Protein AF-A0A2A4NEU0-F1 (afdb_monomer)

Radius of gyration: 22.56 Å; Cα contacts (8 Å, |Δi|>4): 35; chains: 1; bounding box: 48×50×59 Å

pLDDT: mean 70.7, std 11.76, range [43.28, 89.81]

Structure (mmCIF, N/CA/C/O backbone):
data_AF-A0A2A4NEU0-F1
#
_entry.id   AF-A0A2A4NEU0-F1
#
loop_
_atom_site.group_PDB
_atom_site.id
_atom_site.type_symbol
_atom_site.label_atom_id
_atom_site.label_alt_id
_atom_site.label_comp_id
_atom_site.label_asym_id
_atom_site.label_entity_id
_atom_site.label_seq_id
_atom_site.pdbx_PDB_ins_code
_atom_site.Cartn_x
_atom_site.Cartn_y
_atom_site.Cartn_z
_atom_site.occupancy
_atom_site.B_iso_or_equiv
_atom_site.auth_seq_id
_atom_site.auth_comp_id
_atom_site.auth_asym_id
_atom_site.auth_atom_id
_atom_site.pdbx_PDB_model_num
ATOM 1 N N . MET A 1 1 ? -28.297 -19.594 -20.721 1.00 51.22 1 MET A N 1
ATOM 2 C CA . MET A 1 1 ? -27.472 -20.432 -19.816 1.00 51.22 1 MET A CA 1
ATOM 3 C C . MET A 1 1 ? -26.204 -19.688 -19.333 1.00 51.22 1 MET A C 1
ATOM 5 O O . MET A 1 1 ? -25.102 -20.169 -19.533 1.00 51.22 1 MET A O 1
ATOM 9 N N . LYS A 1 2 ? -26.324 -18.489 -18.723 1.00 56.53 2 LYS A N 1
ATOM 10 C CA . LYS A 1 2 ? -25.171 -17.665 -18.252 1.00 56.53 2 LYS A CA 1
ATOM 11 C C . LYS A 1 2 ? -25.330 -17.065 -16.837 1.00 56.53 2 LYS A C 1
ATOM 13 O O . LYS A 1 2 ? -24.403 -16.446 -16.332 1.00 56.53 2 LYS A O 1
ATOM 18 N N . LEU A 1 3 ? -26.474 -17.260 -16.172 1.00 51.84 3 LEU A N 1
ATOM 19 C CA . LEU A 1 3 ? -26.805 -16.558 -14.917 1.00 51.84 3 LEU A CA 1
ATOM 20 C C . LEU A 1 3 ? -26.443 -17.326 -13.632 1.00 51.84 3 LEU A C 1
ATOM 22 O O . LEU A 1 3 ? -26.306 -16.716 -12.574 1.00 51.84 3 LEU A O 1
ATOM 26 N N . ILE A 1 4 ? -26.231 -18.643 -13.713 1.00 58.84 4 ILE A N 1
ATOM 27 C CA . ILE A 1 4 ? -25.961 -19.496 -12.539 1.00 58.84 4 ILE A CA 1
ATOM 28 C C . ILE A 1 4 ? -24.535 -19.269 -11.994 1.00 58.84 4 ILE A C 1
ATOM 30 O O . ILE A 1 4 ? -24.311 -19.318 -10.786 1.00 58.84 4 ILE A O 1
ATOM 34 N N . ASN A 1 5 ? -23.578 -18.928 -12.862 1.00 61.62 5 ASN A N 1
ATOM 35 C CA . ASN A 1 5 ? -22.162 -18.808 -12.496 1.00 61.62 5 ASN A CA 1
ATOM 36 C C . ASN A 1 5 ? -21.874 -17.570 -11.607 1.00 61.62 5 ASN A C 1
ATOM 38 O O . ASN A 1 5 ? -21.147 -17.642 -10.616 1.00 61.62 5 ASN A O 1
ATOM 42 N N . TYR A 1 6 ? -22.543 -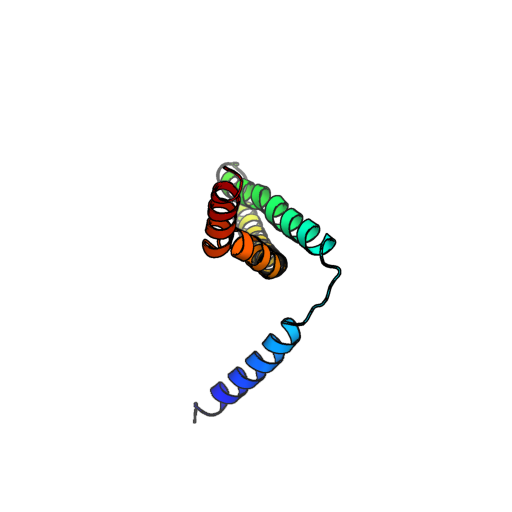16.440 -11.868 1.00 62.12 6 TYR A N 1
ATOM 43 C CA . TYR A 1 6 ? -22.294 -15.184 -11.142 1.00 62.12 6 TYR A CA 1
ATOM 44 C C . TYR A 1 6 ? -22.721 -15.212 -9.669 1.00 62.12 6 TYR A C 1
ATOM 46 O O . TYR A 1 6 ? -22.074 -14.600 -8.815 1.00 62.12 6 TYR A O 1
ATOM 54 N N . GLN A 1 7 ? -23.817 -15.905 -9.351 1.00 65.12 7 GLN A N 1
ATOM 55 C CA . GLN A 1 7 ? -24.332 -15.979 -7.979 1.00 65.12 7 GLN A CA 1
ATOM 56 C C . GLN A 1 7 ? -23.402 -16.796 -7.075 1.00 65.12 7 GLN A C 1
ATOM 58 O O . GLN A 1 7 ? -23.162 -16.425 -5.924 1.00 65.12 7 GLN A O 1
ATOM 63 N N . HIS A 1 8 ? -22.815 -17.866 -7.614 1.00 64.81 8 HIS A N 1
ATOM 64 C CA . HIS A 1 8 ? -21.887 -18.723 -6.883 1.00 64.81 8 HIS A CA 1
ATOM 65 C C . HIS A 1 8 ? -20.554 -18.008 -6.612 1.00 64.81 8 HIS A C 1
ATOM 67 O O . HIS A 1 8 ? -20.066 -18.006 -5.479 1.00 64.81 8 HIS A O 1
ATOM 73 N N . PHE A 1 9 ? -20.031 -17.289 -7.611 1.00 67.12 9 PHE A N 1
ATOM 74 C CA . PHE A 1 9 ? -18.808 -16.497 -7.473 1.00 67.12 9 PHE A CA 1
ATOM 75 C C . PHE A 1 9 ? -18.953 -15.371 -6.438 1.00 67.12 9 PHE A C 1
ATOM 77 O O . PHE A 1 9 ? -18.076 -15.181 -5.595 1.00 67.12 9 PHE A O 1
ATOM 84 N N . ARG A 1 10 ? -20.102 -14.675 -6.405 1.00 68.44 10 ARG A N 1
ATOM 85 C CA . ARG A 1 10 ? -20.373 -13.643 -5.384 1.00 68.44 10 ARG A CA 1
ATOM 86 C C . ARG A 1 10 ? -20.435 -14.213 -3.964 1.00 68.44 10 ARG A C 1
ATOM 88 O O . ARG A 1 10 ? -20.039 -13.535 -3.013 1.00 68.44 10 ARG A O 1
ATOM 95 N N . LYS A 1 11 ? -20.934 -15.442 -3.807 1.00 69.00 11 LYS A N 1
ATOM 96 C CA . LYS A 1 11 ? -21.038 -16.130 -2.512 1.00 69.00 11 LYS A CA 1
ATOM 97 C C . LYS A 1 11 ? -19.661 -16.580 -2.013 1.00 69.00 11 LYS A C 1
ATOM 99 O O . LYS A 1 11 ? -19.326 -16.310 -0.861 1.00 69.00 11 LYS A O 1
ATOM 104 N N . LEU A 1 12 ? -18.839 -17.144 -2.899 1.00 66.69 12 LEU A N 1
ATOM 105 C CA . LEU A 1 12 ? -17.436 -17.480 -2.624 1.00 66.69 12 LEU A CA 1
ATOM 106 C C . LEU A 1 12 ? -16.614 -16.235 -2.275 1.00 66.69 12 LEU A C 1
ATOM 108 O O . LEU A 1 12 ? -15.924 -16.218 -1.260 1.00 66.69 12 LEU A O 1
ATOM 112 N N . MET A 1 13 ? -16.772 -15.150 -3.037 1.00 64.12 13 MET A N 1
ATOM 113 C CA . MET A 1 13 ? -16.072 -13.892 -2.778 1.00 64.12 13 MET A CA 1
ATOM 114 C C . MET A 1 13 ? -16.439 -13.301 -1.409 1.00 64.12 13 MET A C 1
ATOM 116 O O . MET A 1 13 ? -15.551 -12.875 -0.675 1.00 64.12 13 MET A O 1
ATOM 120 N N . LYS A 1 14 ? -17.719 -13.338 -1.005 1.00 59.88 14 LYS A N 1
ATOM 121 C CA . LYS A 1 14 ? -18.148 -12.890 0.335 1.00 59.88 14 LYS A CA 1
ATOM 122 C C . LYS A 1 14 ? -17.537 -13.723 1.465 1.00 59.88 14 LYS A C 1
ATOM 124 O O . LYS A 1 14 ? -17.153 -13.153 2.486 1.00 59.88 14 LYS A O 1
ATOM 129 N N . ILE A 1 15 ? -17.434 -15.041 1.296 1.00 61.84 15 ILE A N 1
ATOM 130 C CA . ILE A 1 15 ? -16.869 -15.948 2.309 1.00 61.84 15 ILE A CA 1
ATOM 131 C C . ILE A 1 15 ? -15.364 -15.699 2.470 1.00 61.84 15 ILE A C 1
ATOM 133 O O . ILE A 1 15 ? -14.885 -15.504 3.592 1.00 61.84 15 ILE A O 1
ATOM 137 N N . THR A 1 16 ? -14.632 -15.605 1.359 1.00 56.50 16 THR A N 1
ATOM 138 C CA . THR A 1 16 ? -13.194 -15.301 1.369 1.00 56.50 16 THR A CA 1
ATOM 139 C C . THR A 1 16 ? -12.923 -13.914 1.961 1.00 56.50 16 THR A C 1
ATOM 141 O O . THR A 1 16 ? -12.056 -13.757 2.824 1.00 56.50 16 THR A O 1
ATOM 144 N N . PHE A 1 17 ? -13.731 -12.915 1.596 1.00 53.00 17 PHE A N 1
ATOM 145 C CA . PHE A 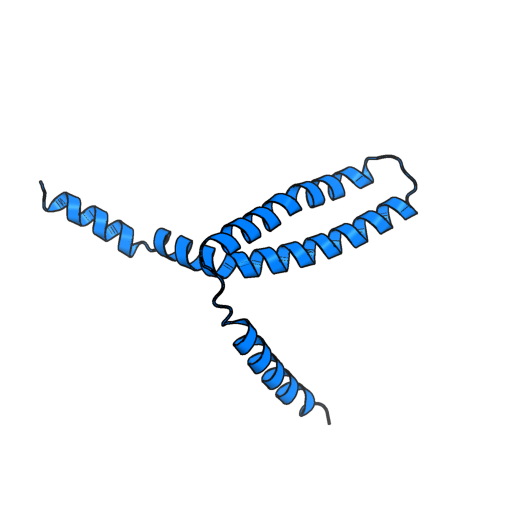1 17 ? -13.606 -11.544 2.097 1.00 53.00 17 PHE A CA 1
ATOM 146 C C . PHE A 1 17 ? -13.905 -11.430 3.600 1.00 53.00 17 PHE A C 1
ATOM 148 O O . PHE A 1 17 ? -13.254 -10.668 4.321 1.00 53.00 17 PHE A O 1
ATOM 155 N N . HIS A 1 18 ? -14.851 -12.221 4.114 1.00 56.44 18 HIS A N 1
ATOM 156 C CA . HIS A 1 18 ? -15.167 -12.229 5.540 1.00 56.44 18 HIS A CA 1
ATOM 157 C C . HIS A 1 18 ? -14.055 -12.876 6.376 1.00 56.44 18 HIS A C 1
ATOM 159 O O . HIS A 1 18 ? -13.751 -12.386 7.466 1.00 56.44 18 HIS A O 1
ATOM 165 N N . LYS A 1 19 ? -13.410 -13.933 5.866 1.00 50.97 19 LYS A N 1
ATOM 166 C CA . LYS A 1 19 ? -12.279 -14.584 6.547 1.00 50.97 19 LYS A CA 1
ATOM 167 C C . LYS A 1 19 ? -11.030 -13.698 6.557 1.00 50.97 19 LYS A C 1
ATOM 169 O O . LYS A 1 19 ? -10.356 -13.613 7.580 1.00 50.97 19 LYS A O 1
ATOM 174 N N . PHE A 1 20 ? -10.806 -12.924 5.494 1.00 52.19 20 PHE A N 1
ATOM 175 C CA . PHE A 1 20 ? -9.751 -11.904 5.437 1.00 52.19 20 PHE A CA 1
ATOM 176 C C . PHE A 1 20 ? -9.950 -10.767 6.462 1.00 52.19 20 PHE A C 1
ATOM 178 O O . PHE A 1 20 ? -9.015 -10.064 6.852 1.00 52.19 20 PHE A O 1
ATOM 185 N N . ARG A 1 21 ? -11.185 -10.564 6.942 1.00 54.28 21 ARG A N 1
ATOM 186 C CA . ARG A 1 21 ? -11.530 -9.439 7.816 1.00 54.28 21 ARG A CA 1
ATOM 187 C C . ARG A 1 21 ? -11.012 -9.589 9.250 1.00 54.28 21 ARG A C 1
ATOM 189 O O . ARG A 1 21 ? -10.829 -8.552 9.894 1.00 54.28 21 ARG A O 1
ATOM 196 N N . ASN A 1 22 ? -10.773 -10.814 9.723 1.00 43.28 22 ASN A N 1
ATOM 197 C CA . ASN A 1 22 ? -10.533 -11.122 11.137 1.00 43.28 22 ASN A CA 1
ATOM 198 C C . ASN A 1 22 ? -9.074 -11.505 11.452 1.00 43.28 22 ASN A C 1
ATOM 200 O O . ASN A 1 22 ? -8.809 -12.470 12.163 1.00 43.28 22 ASN A O 1
ATOM 204 N N . LEU A 1 23 ? -8.117 -10.751 10.912 1.00 51.62 23 LEU A N 1
ATOM 205 C CA . LEU A 1 23 ? -6.706 -10.868 11.278 1.00 51.62 23 LEU A CA 1
ATOM 206 C C . LEU A 1 23 ? -6.435 -10.009 12.521 1.00 51.62 23 LEU A C 1
ATOM 208 O O . LEU A 1 23 ? -6.260 -8.793 12.443 1.00 51.62 23 LEU A O 1
ATOM 212 N N . ASN A 1 24 ? -6.446 -10.655 13.685 1.00 48.78 24 ASN A N 1
ATOM 213 C CA . ASN A 1 24 ? -6.152 -10.057 14.985 1.00 48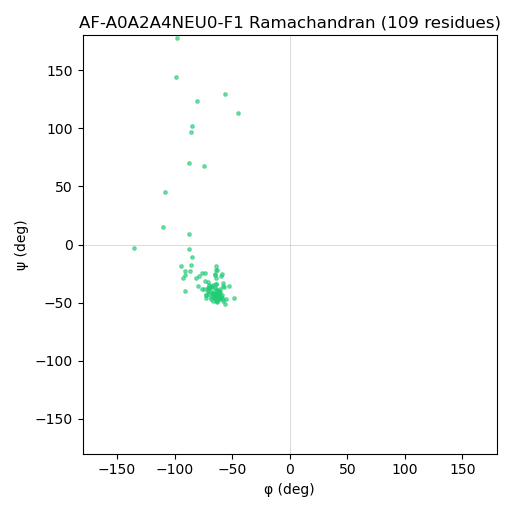.78 24 ASN A CA 1
ATOM 214 C C . ASN A 1 24 ? -4.640 -10.124 15.252 1.00 48.78 24 ASN A C 1
ATOM 216 O O . ASN A 1 24 ? -4.164 -10.921 16.054 1.00 48.78 24 ASN A O 1
ATOM 220 N N . ILE A 1 25 ? -3.861 -9.343 14.510 1.00 54.38 25 ILE A N 1
ATOM 221 C CA . ILE A 1 25 ? -2.401 -9.332 14.629 1.00 54.38 25 ILE A CA 1
ATOM 222 C C . ILE A 1 25 ? -1.979 -8.131 15.505 1.00 54.38 25 ILE A C 1
ATOM 224 O O . ILE A 1 25 ? -2.619 -7.076 15.497 1.00 54.38 25 ILE A O 1
ATOM 228 N N . ARG A 1 26 ? -0.932 -8.312 16.323 1.00 54.66 26 ARG A N 1
ATOM 229 C CA . ARG A 1 26 ? -0.498 -7.405 17.406 1.00 54.66 26 ARG A CA 1
ATOM 230 C C . ARG A 1 26 ? -0.496 -5.921 16.991 1.00 54.66 26 ARG A C 1
ATOM 232 O O . ARG A 1 26 ? 0.288 -5.478 16.152 1.00 54.66 26 ARG A O 1
ATOM 239 N N . LYS A 1 27 ? -1.399 -5.160 17.621 1.00 66.38 27 LYS A N 1
ATOM 240 C CA . LYS A 1 27 ? -2.010 -3.927 17.093 1.00 66.38 27 LYS A CA 1
ATOM 241 C C . LYS A 1 27 ? -1.054 -2.791 16.711 1.00 66.38 27 LYS A C 1
ATOM 243 O O . LYS A 1 27 ? -1.355 -2.108 15.743 1.00 66.38 27 LYS A O 1
ATOM 248 N N . ASN A 1 28 ? 0.078 -2.586 17.388 1.00 67.75 28 ASN A N 1
ATOM 249 C CA . ASN A 1 28 ? 0.949 -1.426 17.115 1.00 67.75 28 ASN A CA 1
ATOM 250 C C . ASN A 1 28 ? 2.071 -1.703 16.100 1.00 67.75 28 ASN A C 1
ATOM 252 O O . ASN A 1 28 ? 2.490 -0.792 15.388 1.00 67.75 28 ASN A O 1
ATOM 256 N N . TRP A 1 29 ? 2.551 -2.945 16.012 1.00 69.81 29 TRP A N 1
ATOM 257 C CA . TRP A 1 29 ? 3.697 -3.294 15.165 1.00 69.81 29 TRP A CA 1
ATOM 258 C C . TRP A 1 29 ? 3.331 -3.362 13.688 1.00 69.81 29 TRP A C 1
ATOM 260 O O . TRP A 1 29 ? 4.071 -2.863 12.853 1.00 69.81 29 TRP A O 1
ATOM 270 N N . ILE A 1 30 ? 2.144 -3.871 13.365 1.00 73.62 30 ILE A N 1
ATOM 271 C CA . ILE A 1 30 ? 1.652 -3.873 11.984 1.00 73.62 30 ILE A CA 1
ATOM 272 C C . ILE A 1 30 ? 1.487 -2.481 11.419 1.00 73.62 30 ILE A C 1
ATOM 274 O O . ILE A 1 30 ? 1.765 -2.275 10.248 1.00 73.62 30 ILE A O 1
ATOM 278 N N . ILE A 1 31 ? 1.001 -1.533 12.221 1.00 73.62 31 ILE A N 1
ATOM 279 C CA . ILE A 1 31 ? 0.811 -0.170 11.725 1.00 73.62 31 ILE A CA 1
ATOM 280 C C . ILE A 1 31 ? 2.173 0.425 11.391 1.00 73.62 31 ILE A C 1
ATOM 282 O O . ILE A 1 31 ? 2.321 1.029 10.337 1.00 73.62 31 ILE A O 1
ATOM 286 N N . ARG A 1 32 ? 3.175 0.212 12.257 1.00 78.94 32 ARG A N 1
ATOM 287 C CA . ARG A 1 32 ? 4.555 0.618 11.977 1.00 78.94 32 ARG A CA 1
ATOM 288 C C . ARG A 1 32 ? 5.078 -0.032 10.701 1.00 78.94 32 ARG A C 1
ATOM 290 O O . ARG A 1 32 ? 5.572 0.687 9.847 1.00 78.94 32 ARG A O 1
ATOM 297 N N . VAL A 1 33 ? 4.910 -1.346 10.549 1.00 82.25 33 VAL A N 1
ATOM 298 C CA . VAL A 1 33 ? 5.351 -2.086 9.356 1.00 82.25 33 VAL A CA 1
ATOM 299 C C . VAL A 1 33 ? 4.628 -1.602 8.103 1.00 82.25 33 VAL A C 1
ATOM 301 O O . VAL A 1 33 ? 5.271 -1.381 7.092 1.00 82.25 33 VAL A O 1
ATOM 304 N N . GLY A 1 34 ? 3.318 -1.386 8.158 1.00 82.62 34 GLY A N 1
ATOM 305 C CA . GLY A 1 34 ? 2.538 -0.943 7.011 1.00 82.62 34 GLY A CA 1
ATOM 306 C C . GLY A 1 34 ? 2.819 0.508 6.614 1.00 82.62 34 GLY A C 1
ATOM 307 O O . GLY A 1 34 ? 2.934 0.793 5.429 1.00 82.62 34 GLY A O 1
ATOM 308 N N . ILE A 1 35 ? 2.981 1.420 7.582 1.00 81.69 35 ILE A N 1
ATOM 309 C CA . ILE A 1 35 ? 3.408 2.805 7.314 1.00 81.69 35 ILE A CA 1
ATOM 310 C C . ILE A 1 35 ? 4.813 2.805 6.718 1.00 81.69 35 ILE A C 1
ATOM 312 O O . ILE A 1 35 ? 5.054 3.494 5.732 1.00 81.69 35 ILE A O 1
ATOM 316 N N . PHE A 1 36 ? 5.717 2.006 7.286 1.00 86.00 36 PHE A N 1
ATOM 317 C CA . PHE A 1 36 ? 7.059 1.827 6.750 1.00 86.00 36 PHE A CA 1
ATOM 318 C C . PHE A 1 36 ? 7.008 1.298 5.312 1.00 86.00 36 PHE A C 1
ATOM 320 O O . PHE A 1 36 ? 7.676 1.854 4.454 1.00 86.00 36 PHE A O 1
ATOM 327 N N . LEU A 1 37 ? 6.147 0.315 5.023 1.00 83.81 37 LEU A N 1
ATOM 328 C CA . LEU A 1 37 ? 5.954 -0.243 3.682 1.00 83.81 37 LEU A CA 1
ATOM 329 C C . LEU A 1 37 ? 5.489 0.812 2.671 1.00 83.81 37 LEU A C 1
ATOM 331 O O . LEU A 1 37 ? 6.025 0.877 1.569 1.00 83.81 37 LEU A O 1
ATOM 335 N N . ILE A 1 38 ? 4.514 1.648 3.047 1.00 83.00 38 ILE A N 1
ATOM 336 C CA . ILE A 1 38 ? 3.998 2.711 2.174 1.00 83.00 38 ILE A CA 1
ATOM 337 C C . ILE A 1 38 ? 5.077 3.769 1.929 1.00 83.00 38 ILE A C 1
ATOM 339 O O . ILE A 1 38 ? 5.332 4.109 0.778 1.00 83.00 38 ILE A O 1
ATOM 343 N N . ILE A 1 39 ? 5.738 4.258 2.985 1.00 84.81 39 ILE A N 1
ATOM 344 C CA . ILE A 1 39 ? 6.792 5.280 2.872 1.00 84.81 39 ILE A CA 1
ATOM 345 C C . ILE A 1 39 ? 7.971 4.761 2.043 1.00 84.81 39 ILE A C 1
ATOM 347 O O . ILE A 1 39 ? 8.499 5.492 1.212 1.00 84.81 39 ILE A O 1
ATOM 351 N N . PHE A 1 40 ? 8.348 3.496 2.223 1.00 85.25 40 PHE A N 1
ATOM 352 C CA . PHE A 1 40 ? 9.424 2.852 1.472 1.00 85.25 40 PHE A CA 1
ATOM 353 C C . PHE A 1 40 ? 9.108 2.713 -0.026 1.00 85.25 40 PHE A C 1
ATOM 355 O O . PHE A 1 40 ? 10.015 2.699 -0.853 1.00 85.25 40 PHE A O 1
ATOM 362 N N . CYS A 1 41 ? 7.827 2.663 -0.399 1.00 82.06 41 CYS A N 1
ATOM 363 C CA . CYS A 1 41 ? 7.393 2.546 -1.792 1.00 82.06 41 CYS A CA 1
ATOM 364 C C . CYS A 1 41 ? 7.453 3.885 -2.558 1.00 82.06 41 CYS A C 1
ATOM 366 O O . CYS A 1 41 ? 7.655 3.901 -3.771 1.00 82.06 41 CYS A O 1
ATOM 368 N N . ILE A 1 42 ? 7.334 5.019 -1.856 1.00 81.94 42 ILE A N 1
ATOM 369 C CA . ILE A 1 42 ? 7.369 6.371 -2.446 1.00 81.94 42 ILE A CA 1
ATOM 370 C C . ILE A 1 42 ? 8.646 6.637 -3.266 1.00 81.94 42 ILE A C 1
ATOM 372 O O . ILE A 1 42 ? 8.516 7.045 -4.422 1.00 81.94 42 ILE A O 1
ATOM 376 N N . PRO A 1 43 ? 9.872 6.405 -2.753 1.00 83.25 43 PRO A N 1
ATOM 377 C CA . PRO A 1 43 ? 11.084 6.634 -3.537 1.00 83.25 43 PRO A CA 1
ATOM 378 C C . PRO A 1 43 ? 11.181 5.714 -4.759 1.00 83.25 43 PRO A C 1
ATOM 380 O O . PRO A 1 43 ? 11.728 6.132 -5.771 1.00 83.25 43 PRO A O 1
ATOM 383 N N . PHE A 1 44 ? 10.601 4.510 -4.716 1.00 79.06 44 PHE A N 1
ATOM 384 C CA . PHE A 1 44 ? 10.538 3.602 -5.869 1.00 79.06 44 PHE A CA 1
ATOM 385 C C . PHE A 1 44 ? 9.683 4.176 -7.011 1.00 79.06 44 PHE A C 1
ATOM 387 O O . PHE A 1 44 ? 10.095 4.147 -8.171 1.00 79.06 44 PHE A O 1
ATOM 394 N N . PHE A 1 45 ? 8.533 4.771 -6.684 1.00 77.88 45 PHE A N 1
ATOM 395 C CA . PHE A 1 45 ? 7.687 5.487 -7.648 1.00 77.88 45 PHE A CA 1
ATOM 396 C C . PHE A 1 45 ? 8.339 6.772 -8.172 1.00 77.88 45 PHE A C 1
ATOM 398 O O . PHE A 1 45 ? 8.224 7.104 -9.355 1.00 77.88 45 PHE A O 1
ATOM 405 N N . LEU A 1 46 ? 9.065 7.487 -7.313 1.00 81.50 46 LEU A N 1
ATOM 406 C CA . LEU A 1 46 ? 9.799 8.679 -7.725 1.00 81.50 46 LEU A CA 1
ATOM 407 C C . LEU A 1 46 ? 10.933 8.311 -8.694 1.00 81.50 46 LEU A C 1
ATOM 409 O O . LEU A 1 46 ? 11.087 8.938 -9.738 1.00 81.50 46 LEU A O 1
ATOM 413 N N . PHE A 1 47 ? 11.659 7.231 -8.398 1.00 77.81 47 PHE A N 1
ATOM 414 C CA . PHE A 1 47 ? 12.731 6.709 -9.241 1.00 77.81 47 PHE A CA 1
ATOM 415 C C . PHE A 1 47 ? 12.212 6.246 -10.608 1.00 77.81 47 PHE A C 1
ATOM 417 O O . PHE A 1 47 ? 12.804 6.581 -11.629 1.00 77.81 47 PHE A O 1
ATOM 424 N 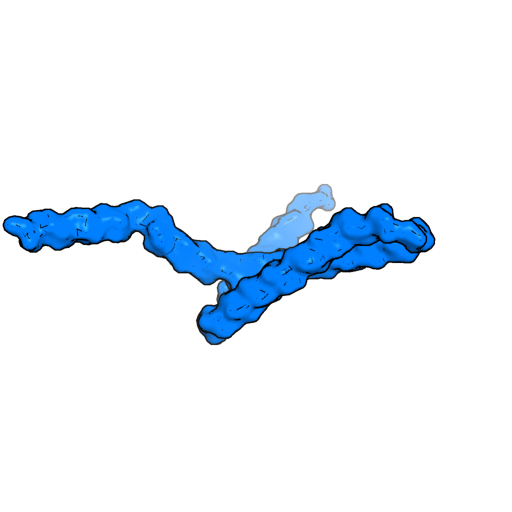N . LEU A 1 48 ? 11.056 5.573 -10.649 1.00 75.94 48 LEU A N 1
ATOM 425 C CA . LEU A 1 48 ? 10.345 5.202 -11.882 1.00 75.94 48 LEU A CA 1
ATOM 426 C C . LEU A 1 48 ? 10.101 6.386 -12.828 1.00 75.94 48 LEU A C 1
ATOM 428 O O . LEU A 1 48 ? 10.190 6.232 -14.044 1.00 75.94 48 LEU A O 1
ATOM 432 N N . THR A 1 49 ? 9.835 7.567 -12.270 1.00 77.25 49 THR A N 1
ATOM 433 C CA . THR A 1 49 ? 9.581 8.795 -13.039 1.00 77.25 49 THR A CA 1
ATOM 434 C C . THR A 1 49 ? 10.878 9.399 -13.596 1.00 77.25 49 THR A C 1
ATOM 436 O O . THR A 1 49 ? 10.860 10.074 -14.622 1.00 77.25 49 THR A O 1
ATOM 439 N N . ILE A 1 50 ? 12.018 9.111 -12.957 1.00 79.12 50 ILE A N 1
ATOM 440 C CA . ILE A 1 50 ? 13.354 9.589 -13.347 1.00 79.12 50 ILE A CA 1
ATOM 441 C C . ILE A 1 50 ? 14.049 8.608 -14.315 1.00 79.12 50 ILE A C 1
ATOM 443 O O . ILE A 1 50 ? 14.840 9.034 -15.152 1.00 79.12 50 ILE A O 1
ATOM 447 N N . ILE A 1 51 ? 13.718 7.309 -14.287 1.00 74.31 51 ILE A N 1
ATOM 448 C CA . ILE A 1 51 ? 14.227 6.292 -15.234 1.00 74.31 51 ILE A CA 1
ATOM 449 C C . ILE A 1 51 ? 14.136 6.703 -16.718 1.00 74.31 51 ILE A C 1
ATOM 451 O O . ILE A 1 51 ? 15.130 6.507 -17.421 1.00 74.31 51 ILE A O 1
ATOM 455 N N .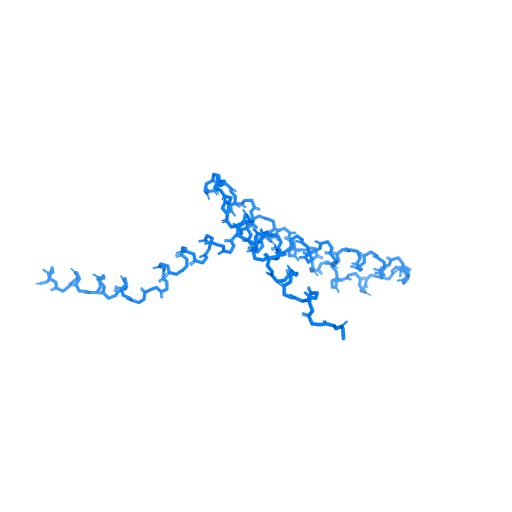 PRO A 1 52 ? 13.018 7.249 -17.244 1.00 72.38 52 PRO A N 1
ATOM 456 C CA . PRO A 1 52 ? 12.951 7.643 -18.653 1.00 72.38 52 PRO A CA 1
ATOM 457 C C . PRO A 1 52 ? 13.929 8.770 -19.026 1.00 72.38 52 PRO A C 1
ATOM 459 O O . PRO A 1 52 ? 14.247 8.896 -20.205 1.00 72.38 52 PRO A O 1
ATOM 462 N N . PHE A 1 53 ? 14.441 9.531 -18.051 1.00 72.75 53 PHE A N 1
ATOM 463 C CA . PHE A 1 53 ? 15.443 10.585 -18.253 1.00 72.75 53 PHE A CA 1
ATOM 464 C C . PHE A 1 53 ? 16.897 10.081 -18.256 1.00 72.75 53 PHE A C 1
ATOM 466 O O . PHE A 1 53 ? 17.770 10.788 -18.748 1.00 72.75 53 PHE A O 1
ATOM 473 N N . LEU A 1 54 ? 17.194 8.878 -17.745 1.00 75.00 54 LEU A N 1
ATOM 474 C CA . LEU A 1 54 ? 18.539 8.291 -17.861 1.00 75.00 54 LEU A CA 1
ATOM 475 C C . LEU A 1 54 ? 18.690 7.671 -19.249 1.00 75.00 54 LEU A C 1
ATOM 477 O O . LEU A 1 54 ? 17.918 6.781 -19.564 1.00 75.00 54 LEU A O 1
ATOM 481 N N . GLU A 1 55 ? 19.671 8.045 -20.069 1.00 66.81 55 GLU A N 1
ATOM 482 C CA . GLU A 1 55 ? 19.901 7.499 -21.425 1.00 66.81 55 GLU A CA 1
ATOM 483 C C . GLU A 1 55 ? 20.498 6.069 -21.435 1.00 66.81 55 GLU A C 1
ATOM 485 O O . GLU A 1 55 ? 21.631 5.834 -21.825 1.00 66.81 55 GLU A O 1
ATOM 490 N N . MET A 1 56 ? 19.735 5.070 -20.990 1.00 66.19 56 MET A N 1
ATOM 491 C CA . MET A 1 56 ? 20.020 3.640 -21.229 1.00 66.19 56 MET A CA 1
ATOM 492 C C . MET A 1 56 ? 19.219 3.062 -22.415 1.00 66.19 56 MET A C 1
ATOM 494 O O . MET A 1 56 ? 18.344 3.721 -22.984 1.00 66.19 56 MET A O 1
ATOM 498 N N . GLU A 1 57 ? 19.450 1.791 -22.737 1.00 77.06 57 GLU A N 1
ATOM 499 C CA . GLU A 1 57 ? 18.694 1.031 -23.737 1.00 77.06 57 GLU A CA 1
ATOM 500 C C . GLU A 1 57 ? 17.176 1.011 -23.443 1.00 77.06 57 GLU A C 1
ATOM 502 O O . GLU A 1 57 ? 16.735 0.697 -22.331 1.00 77.06 57 GLU A O 1
ATOM 507 N N . ALA A 1 58 ? 16.355 1.348 -2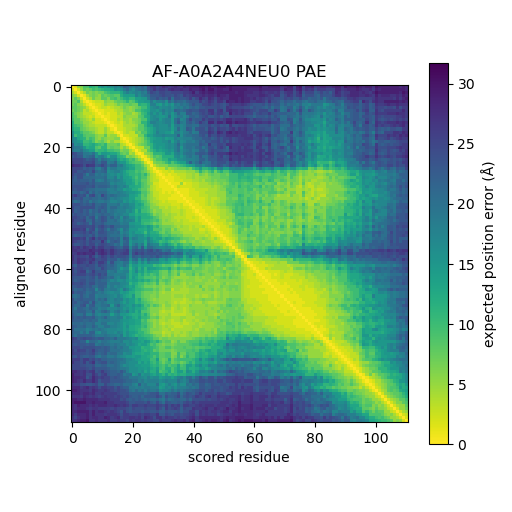4.448 1.00 74.88 58 ALA A N 1
ATOM 508 C CA . ALA A 1 58 ? 14.907 1.537 -24.293 1.00 74.88 58 ALA A CA 1
ATOM 509 C C . ALA A 1 58 ? 14.178 0.274 -23.798 1.00 74.88 58 ALA A C 1
ATOM 511 O O . ALA A 1 58 ? 13.282 0.362 -22.957 1.00 74.88 58 ALA A O 1
ATOM 512 N N . LYS A 1 59 ? 14.590 -0.910 -24.268 1.00 79.50 59 LYS A N 1
ATOM 513 C CA . LYS A 1 59 ? 13.959 -2.193 -23.908 1.00 79.50 59 LYS A CA 1
ATOM 514 C C . LYS A 1 59 ? 14.116 -2.515 -22.422 1.00 79.50 59 LYS A C 1
ATOM 516 O O . LYS A 1 59 ? 13.158 -2.926 -21.762 1.00 79.50 59 LYS A O 1
ATOM 521 N N . THR A 1 60 ? 15.308 -2.274 -21.887 1.00 80.62 60 THR A N 1
ATO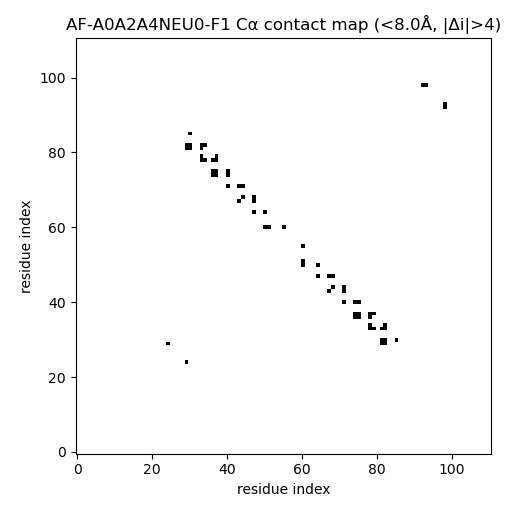M 522 C CA . THR A 1 60 ? 15.653 -2.570 -20.494 1.00 80.62 60 THR A CA 1
ATOM 523 C C . THR A 1 60 ? 14.901 -1.653 -19.536 1.00 80.62 60 THR A C 1
ATOM 525 O O . THR A 1 60 ? 14.291 -2.142 -18.588 1.00 80.62 60 THR A O 1
ATOM 528 N N . LYS A 1 61 ? 14.836 -0.344 -19.818 1.00 80.19 61 LYS A N 1
ATOM 529 C CA . LYS A 1 61 ? 14.088 0.612 -18.979 1.00 80.19 61 LYS A CA 1
ATOM 530 C C . LYS A 1 61 ? 12.601 0.312 -18.911 1.00 80.19 61 LYS A C 1
ATOM 532 O O . LYS A 1 61 ? 12.030 0.361 -17.828 1.00 80.19 61 LYS A O 1
ATOM 537 N N . ILE A 1 62 ? 11.976 0.025 -20.055 1.00 82.94 62 ILE A N 1
ATOM 538 C CA . ILE A 1 62 ? 10.532 -0.237 -20.126 1.00 82.94 62 ILE A CA 1
ATOM 539 C C . ILE A 1 62 ? 10.196 -1.484 -19.306 1.00 82.94 62 ILE A C 1
ATOM 541 O O . ILE A 1 62 ? 9.257 -1.470 -18.509 1.00 82.94 62 ILE A O 1
ATOM 545 N N . THR A 1 63 ? 11.002 -2.537 -19.448 1.00 86.25 63 THR A N 1
ATOM 546 C CA . THR A 1 63 ? 10.811 -3.794 -18.716 1.00 86.25 63 THR A CA 1
ATOM 547 C C . THR A 1 63 ? 10.989 -3.591 -17.212 1.00 86.25 63 THR A C 1
ATOM 549 O O . THR A 1 63 ? 10.116 -3.977 -16.433 1.00 86.25 63 THR A O 1
ATOM 552 N N . LEU A 1 64 ? 12.072 -2.921 -16.800 1.00 83.31 64 LEU A N 1
ATOM 553 C CA . LEU A 1 64 ? 12.337 -2.629 -15.389 1.00 83.31 64 LEU A CA 1
ATOM 554 C C . LEU A 1 64 ? 11.230 -1.759 -14.782 1.00 83.31 64 LEU A C 1
ATOM 556 O O . LEU A 1 64 ? 10.768 -2.020 -13.673 1.00 83.31 64 LEU A O 1
ATOM 560 N N . SER A 1 65 ? 10.784 -0.752 -15.536 1.00 82.06 65 SER A N 1
ATOM 561 C CA . SER A 1 65 ? 9.738 0.174 -15.121 1.00 82.06 65 SER A CA 1
ATOM 562 C C . SER A 1 65 ? 8.405 -0.545 -14.903 1.00 82.06 65 SER A C 1
ATOM 564 O O . SER A 1 65 ? 7.804 -0.446 -13.836 1.00 82.06 65 SER A O 1
ATOM 566 N N . THR A 1 66 ? 7.994 -1.366 -15.868 1.00 86.56 66 THR A N 1
ATOM 567 C CA . THR A 1 66 ? 6.729 -2.112 -15.806 1.00 86.56 66 THR A CA 1
ATOM 568 C C . THR A 1 66 ? 6.698 -3.076 -14.621 1.00 86.56 66 THR A C 1
ATOM 570 O O . THR A 1 66 ? 5.728 -3.097 -13.865 1.00 86.56 66 THR A O 1
ATOM 573 N N . ILE A 1 67 ? 7.772 -3.847 -14.415 1.00 88.94 67 ILE A N 1
ATOM 574 C CA . ILE A 1 67 ? 7.862 -4.798 -13.297 1.00 88.94 67 ILE A CA 1
ATOM 575 C C . ILE A 1 67 ? 7.824 -4.056 -11.957 1.00 88.94 67 ILE A C 1
ATOM 577 O O . ILE A 1 67 ? 7.094 -4.448 -11.045 1.00 88.94 67 ILE A O 1
ATOM 581 N N . SER A 1 68 ? 8.586 -2.968 -11.847 1.00 84.69 68 SER A N 1
ATOM 582 C CA . SER A 1 68 ? 8.677 -2.169 -10.626 1.00 84.69 68 SER A CA 1
ATOM 583 C C . SER A 1 68 ? 7.340 -1.500 -10.280 1.00 84.69 68 SER A C 1
ATOM 585 O O . SER A 1 68 ? 6.944 -1.478 -9.116 1.00 84.69 68 SER A O 1
ATOM 587 N N . LEU A 1 69 ? 6.590 -1.047 -11.290 1.00 86.12 69 LEU A N 1
ATOM 588 C CA . LEU A 1 69 ? 5.259 -0.464 -11.121 1.00 86.12 69 LEU A CA 1
ATOM 589 C C . LEU A 1 69 ? 4.257 -1.498 -10.593 1.00 86.12 69 LEU A C 1
ATOM 591 O O . LEU A 1 69 ? 3.563 -1.223 -9.617 1.00 86.12 69 LEU A O 1
ATOM 595 N N . ILE A 1 70 ? 4.238 -2.708 -11.162 1.00 89.81 70 ILE A N 1
ATOM 596 C CA . ILE A 1 70 ? 3.350 -3.796 -10.714 1.00 89.81 70 ILE A CA 1
ATOM 597 C C . ILE A 1 70 ? 3.651 -4.183 -9.260 1.00 89.81 70 ILE A C 1
ATOM 599 O O . ILE A 1 70 ? 2.739 -4.302 -8.440 1.00 89.81 70 ILE A O 1
ATOM 603 N N . ILE A 1 71 ? 4.930 -4.361 -8.916 1.00 86.44 71 ILE A N 1
ATOM 604 C CA . ILE A 1 71 ? 5.342 -4.676 -7.539 1.00 86.44 71 ILE A CA 1
ATOM 605 C C . ILE A 1 71 ? 4.941 -3.538 -6.594 1.00 86.44 71 ILE A C 1
ATOM 607 O O . ILE A 1 71 ? 4.406 -3.799 -5.512 1.00 86.44 71 ILE A O 1
ATOM 611 N N . GLY A 1 72 ? 5.148 -2.291 -7.022 1.00 85.44 72 GLY A N 1
ATOM 612 C CA . GLY A 1 72 ? 4.746 -1.095 -6.295 1.00 85.44 72 GLY A CA 1
ATOM 613 C C . GLY A 1 72 ? 3.245 -1.062 -6.013 1.00 85.44 72 GLY A C 1
ATOM 614 O O . GLY A 1 72 ? 2.853 -0.852 -4.868 1.00 85.44 72 GLY A O 1
ATOM 615 N N . GLU A 1 73 ? 2.399 -1.342 -7.006 1.00 88.44 73 GLU A N 1
ATOM 616 C CA . GLU A 1 73 ? 0.944 -1.404 -6.824 1.00 88.44 73 GLU A CA 1
ATOM 617 C C . GLU A 1 73 ? 0.528 -2.496 -5.839 1.00 88.44 73 GLU A C 1
ATOM 619 O O . GLU A 1 73 ? -0.270 -2.236 -4.936 1.00 88.44 73 GLU A O 1
ATOM 624 N N . VAL A 1 74 ? 1.098 -3.700 -5.951 1.00 89.44 74 VAL A N 1
ATOM 625 C CA . VAL A 1 74 ? 0.782 -4.808 -5.039 1.00 89.44 74 VAL A CA 1
ATOM 626 C C . VAL A 1 74 ? 1.209 -4.469 -3.608 1.00 89.44 74 VAL A C 1
ATOM 628 O O . VAL A 1 74 ? 0.413 -4.623 -2.677 1.00 89.44 74 VAL A O 1
ATOM 631 N N . MET A 1 75 ? 2.429 -3.958 -3.409 1.00 84.81 75 MET A N 1
ATOM 632 C CA . MET A 1 75 ? 2.914 -3.541 -2.087 1.00 84.81 75 MET A CA 1
ATOM 633 C C . MET A 1 75 ? 2.106 -2.370 -1.525 1.00 84.81 75 MET A C 1
ATOM 635 O O . MET A 1 75 ? 1.799 -2.364 -0.330 1.00 84.81 75 MET A O 1
ATOM 639 N N . PHE A 1 76 ? 1.714 -1.412 -2.367 1.00 85.50 76 PHE A N 1
ATOM 640 C CA . PHE A 1 76 ? 0.891 -0.273 -1.975 1.00 85.50 76 PHE A CA 1
ATOM 641 C C . PHE A 1 76 ? -0.521 -0.705 -1.578 1.00 85.50 76 PHE A C 1
ATOM 643 O O . PHE A 1 76 ? -1.016 -0.276 -0.537 1.00 85.50 76 PHE A O 1
ATOM 650 N N . TRP A 1 77 ? -1.158 -1.599 -2.337 1.00 86.56 77 TRP A N 1
ATOM 651 C CA . TRP A 1 77 ? -2.477 -2.140 -1.997 1.00 86.56 77 TRP A CA 1
ATOM 652 C C . TRP A 1 77 ? -2.430 -2.937 -0.696 1.00 86.56 77 TRP A C 1
ATOM 654 O O . TRP A 1 77 ? -3.273 -2.739 0.181 1.00 86.56 77 TRP A O 1
ATOM 664 N N . VAL A 1 78 ? -1.424 -3.800 -0.528 1.00 84.38 78 VAL A N 1
ATOM 665 C CA . VAL A 1 78 ? -1.242 -4.583 0.702 1.00 84.38 78 VAL A CA 1
ATOM 666 C C . VAL A 1 78 ? -0.973 -3.661 1.891 1.00 84.38 78 VAL A C 1
ATOM 668 O O . VAL A 1 78 ? -1.666 -3.766 2.903 1.00 84.38 78 VAL A O 1
ATOM 671 N N . GLY A 1 79 ? -0.034 -2.721 1.769 1.00 83.81 79 GLY A N 1
ATOM 672 C CA . GLY A 1 79 ? 0.279 -1.736 2.807 1.00 83.81 79 GLY A CA 1
ATOM 673 C C . GLY A 1 79 ? -0.921 -0.851 3.149 1.00 83.81 79 GLY A C 1
ATOM 674 O O . GLY A 1 79 ? -1.259 -0.686 4.321 1.00 83.81 79 GLY A O 1
ATOM 675 N N . GLY A 1 80 ? -1.631 -0.351 2.139 1.00 83.50 80 GLY A N 1
ATOM 676 C CA . GLY A 1 80 ? -2.824 0.482 2.275 1.00 83.50 80 GLY A CA 1
ATOM 677 C C . GLY A 1 80 ? -3.982 -0.241 2.960 1.00 83.50 80 GLY A C 1
ATOM 678 O O . GLY A 1 80 ? -4.587 0.310 3.880 1.00 83.50 80 GLY A O 1
ATOM 679 N N . ILE A 1 81 ? -4.259 -1.498 2.600 1.00 82.81 81 ILE A N 1
ATOM 680 C CA . ILE A 1 81 ? -5.290 -2.318 3.261 1.00 82.81 81 ILE A CA 1
ATOM 681 C C . ILE A 1 81 ? -4.889 -2.645 4.707 1.00 82.81 81 ILE A C 1
ATOM 683 O O . ILE A 1 81 ? -5.729 -2.593 5.615 1.00 82.81 81 ILE A O 1
ATOM 687 N N . LEU A 1 82 ? -3.610 -2.953 4.935 1.00 81.00 82 LEU A N 1
ATOM 688 C CA . LEU A 1 82 ? -3.060 -3.306 6.244 1.00 81.00 82 LEU A CA 1
ATOM 689 C C . LEU A 1 82 ? -3.121 -2.123 7.227 1.00 81.00 82 LEU A C 1
ATOM 691 O O . LEU A 1 82 ? -3.545 -2.278 8.376 1.00 81.00 82 LEU A O 1
ATOM 695 N N . VAL A 1 83 ? -2.741 -0.929 6.770 1.00 78.88 83 VAL A N 1
ATOM 696 C CA . VAL A 1 83 ? -2.748 0.311 7.562 1.00 78.88 83 VAL A CA 1
ATOM 697 C C . VAL A 1 83 ? -4.152 0.918 7.647 1.00 78.88 83 VAL A C 1
ATOM 699 O O . VAL A 1 83 ? -4.541 1.455 8.691 1.00 78.88 83 VAL A O 1
ATOM 702 N N . GLY A 1 84 ? -4.937 0.802 6.575 1.00 74.88 84 GLY A N 1
ATOM 703 C CA . GLY A 1 84 ? -6.207 1.494 6.374 1.00 74.88 84 GLY A CA 1
ATOM 704 C C . GLY A 1 84 ? -7.210 1.255 7.493 1.00 74.88 84 GLY A C 1
ATOM 705 O O . GLY A 1 84 ? -7.745 2.214 8.038 1.00 74.88 84 GLY A O 1
ATOM 706 N N . LYS A 1 85 ? -7.413 0.010 7.939 1.00 68.88 85 LYS A N 1
ATOM 707 C CA . LYS A 1 85 ? -8.363 -0.292 9.033 1.00 68.88 85 LYS A CA 1
ATOM 708 C C . LYS A 1 85 ? -8.054 0.444 10.339 1.00 68.88 85 LYS A C 1
ATOM 710 O O . LYS A 1 85 ? -8.978 0.807 11.069 1.00 68.88 85 LYS A O 1
ATOM 715 N N . GLN A 1 86 ? -6.777 0.639 10.661 1.00 65.19 86 GLN A N 1
ATOM 716 C CA . GLN A 1 86 ? -6.375 1.274 11.916 1.00 65.19 86 GLN A CA 1
ATOM 717 C C . GLN A 1 86 ? -6.229 2.786 11.779 1.00 65.19 86 GLN A C 1
ATOM 719 O O . GLN A 1 86 ? -6.695 3.496 12.672 1.00 65.19 86 GLN A O 1
ATOM 724 N N . LEU A 1 87 ? -5.681 3.284 10.661 1.00 66.81 87 LEU A N 1
ATOM 725 C CA . LEU A 1 87 ? -5.704 4.717 10.365 1.00 66.81 87 LEU A CA 1
ATOM 726 C C . LEU A 1 87 ? -7.139 5.222 10.291 1.00 66.81 87 LEU A C 1
ATOM 728 O O . LEU A 1 87 ? -7.437 6.192 10.967 1.00 66.81 87 LEU A O 1
ATOM 732 N N . PHE A 1 88 ? -8.060 4.531 9.615 1.00 66.75 88 PHE A N 1
ATOM 733 C CA . PHE A 1 88 ? -9.464 4.946 9.601 1.00 66.75 88 PHE A CA 1
ATOM 734 C C . PHE A 1 88 ? -10.074 4.968 10.996 1.00 66.75 88 PHE A C 1
ATOM 736 O O . PHE A 1 88 ? -10.797 5.900 11.312 1.00 66.75 88 PHE A O 1
ATOM 743 N N . LYS A 1 89 ? -9.791 3.993 11.867 1.00 65.38 89 LYS A N 1
ATOM 744 C CA . LYS A 1 89 ? -10.354 3.998 13.227 1.00 65.38 89 LYS A CA 1
ATOM 745 C C . LYS A 1 89 ? -9.791 5.142 14.079 1.00 65.38 89 LYS A C 1
ATOM 747 O O . LYS A 1 89 ? -10.545 5.788 14.806 1.00 65.38 89 LYS A O 1
ATOM 752 N N . LYS A 1 90 ? -8.484 5.400 13.978 1.00 65.19 90 LYS A N 1
ATOM 753 C CA . LYS A 1 90 ? -7.795 6.461 14.726 1.00 65.19 90 LYS A CA 1
ATOM 754 C C . LYS A 1 90 ? -8.163 7.844 14.179 1.00 65.19 90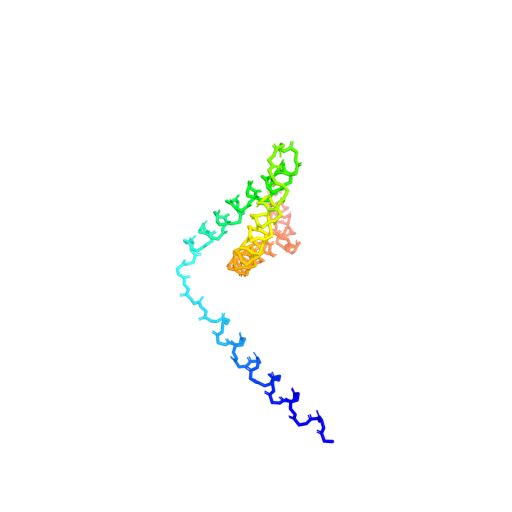 LYS A C 1
ATOM 756 O O . LYS A 1 90 ? -8.560 8.713 14.944 1.00 65.19 90 LYS A O 1
ATOM 761 N N . TYR A 1 91 ? -8.139 8.005 12.860 1.00 63.03 91 TYR A N 1
ATOM 762 C CA . TYR A 1 91 ? -8.510 9.224 12.147 1.00 63.03 91 TYR A CA 1
ATOM 763 C C . TYR A 1 91 ? -9.998 9.537 12.300 1.00 63.03 91 TYR A C 1
ATOM 765 O O . TYR A 1 91 ? -10.334 10.665 12.626 1.00 63.03 91 TYR A O 1
ATOM 773 N N . LYS A 1 92 ? -10.897 8.543 12.219 1.00 65.12 92 LYS A N 1
ATOM 774 C CA . LYS A 1 92 ? -12.332 8.730 12.505 1.00 65.12 92 LYS A CA 1
ATOM 775 C C . LYS A 1 92 ? -12.569 9.270 13.914 1.00 65.12 92 LYS A C 1
ATOM 777 O O . LYS A 1 92 ? -13.473 10.069 14.103 1.00 65.12 92 LYS A O 1
ATOM 782 N N . SER A 1 93 ? -11.773 8.855 14.903 1.00 64.38 93 SER A N 1
ATOM 783 C CA . SER A 1 93 ? -11.876 9.389 16.266 1.00 64.38 93 SER A CA 1
ATOM 784 C C . SER A 1 93 ? -11.390 10.837 16.378 1.00 64.38 93 SER A C 1
ATOM 786 O O . SER A 1 93 ? -11.927 11.576 17.200 1.00 64.38 93 SER A O 1
ATOM 788 N N . TYR A 1 94 ? -10.394 11.235 15.582 1.00 62.41 94 TYR A N 1
ATOM 789 C CA . TYR A 1 94 ? -9.918 12.621 15.497 1.00 62.41 94 TYR A CA 1
ATOM 790 C C . TYR A 1 94 ? -10.887 13.519 14.721 1.00 62.41 94 TYR A C 1
ATOM 792 O O . TYR A 1 94 ? -11.121 14.651 15.120 1.00 62.41 94 TYR A O 1
ATOM 800 N N . PHE A 1 95 ? -11.494 12.994 13.658 1.00 64.06 95 PHE A N 1
ATOM 801 C CA . PHE A 1 95 ? -12.416 13.709 12.776 1.00 64.06 95 PHE A CA 1
ATOM 802 C C . PHE A 1 95 ? -13.877 13.659 13.247 1.00 64.06 95 PHE A C 1
ATOM 804 O O . PHE A 1 95 ? -14.779 14.033 12.506 1.00 64.06 95 PHE A O 1
ATOM 811 N N . ASN A 1 96 ? -14.142 13.162 14.460 1.00 68.50 96 ASN A N 1
ATOM 812 C CA . ASN A 1 96 ? -15.483 13.135 15.028 1.00 68.50 96 ASN A CA 1
ATOM 813 C C . ASN A 1 96 ? -15.770 14.488 15.711 1.00 68.50 96 ASN A C 1
ATOM 815 O O . ASN A 1 96 ? -15.317 14.683 16.846 1.00 68.50 96 ASN A O 1
ATOM 819 N N . PRO A 1 97 ? -16.544 15.408 15.095 1.00 63.38 97 PRO A N 1
ATOM 820 C CA . PRO A 1 97 ? -16.779 16.752 15.639 1.00 63.38 97 PRO A CA 1
ATOM 821 C C . PRO A 1 97 ? -17.428 16.705 17.028 1.00 63.38 97 PRO A C 1
ATOM 823 O O . PRO A 1 97 ? -17.164 17.549 17.879 1.00 63.38 97 PRO A O 1
ATOM 826 N N . LYS A 1 98 ? -18.182 15.639 17.326 1.00 65.44 98 LYS A N 1
ATOM 827 C CA . LYS A 1 98 ? -18.797 15.385 18.637 1.00 65.44 98 LYS A CA 1
ATOM 828 C C . LYS A 1 98 ? -17.781 15.292 19.793 1.00 65.44 98 LYS A C 1
ATOM 830 O O . LYS A 1 98 ? -18.143 15.551 20.936 1.00 65.44 98 LYS A O 1
ATOM 835 N N . ASN A 1 99 ? -16.521 14.933 19.519 1.00 63.97 99 ASN A N 1
ATOM 836 C CA . ASN A 1 99 ? -15.454 14.900 20.530 1.00 63.97 99 ASN A CA 1
ATOM 837 C C . ASN A 1 99 ? -14.759 16.265 20.706 1.00 63.97 99 ASN A C 1
ATOM 839 O O . ASN A 1 99 ? -14.190 16.526 21.763 1.00 63.97 99 ASN A O 1
ATOM 843 N N . TRP A 1 100 ? -14.831 17.139 19.695 1.00 64.06 100 TRP A N 1
ATOM 844 C CA . TRP A 1 100 ? -14.384 18.533 19.780 1.00 64.06 100 TRP A CA 1
ATOM 845 C C . TRP A 1 100 ? -15.334 19.376 20.631 1.00 64.06 100 TRP A C 1
ATOM 847 O O . TRP A 1 100 ? -14.877 20.082 21.527 1.00 64.06 100 TRP A O 1
ATOM 857 N N . PHE A 1 101 ? -16.647 19.215 20.449 1.00 65.00 101 PHE A N 1
ATOM 858 C CA . PHE A 1 101 ? -17.646 19.943 21.241 1.00 65.00 101 PHE A CA 1
ATOM 859 C C . PHE A 1 101 ? -17.614 19.588 22.736 1.00 65.00 101 PHE A C 1
ATOM 861 O O . PHE A 1 101 ? -17.746 20.470 23.576 1.00 65.00 101 PHE A O 1
ATOM 868 N N . LYS A 1 102 ? -17.304 18.333 23.099 1.00 59.78 102 LYS A N 1
ATOM 869 C CA . LYS A 1 102 ? -17.137 17.944 24.514 1.00 59.78 102 LYS A CA 1
ATOM 870 C C . LYS A 1 102 ? -15.953 18.611 25.219 1.00 59.78 102 LYS A C 1
ATOM 872 O O . LYS A 1 102 ? -15.966 18.711 26.442 1.00 59.78 102 LYS A O 1
ATOM 877 N N . LYS A 1 103 ? -14.917 19.032 24.483 1.00 58.00 103 LYS A N 1
ATOM 878 C CA . LYS A 1 103 ? -13.812 19.811 25.064 1.00 58.00 103 LYS A CA 1
ATOM 879 C C . LYS A 1 103 ? -14.162 21.293 25.200 1.00 58.00 103 LYS A C 1
ATOM 881 O O . LYS A 1 103 ? -13.648 21.930 26.109 1.00 58.00 103 LYS A O 1
ATOM 886 N N . ALA A 1 104 ? -15.027 21.814 24.330 1.00 58.72 104 ALA A N 1
ATOM 887 C CA . ALA A 1 104 ? -15.473 23.202 24.387 1.00 58.72 104 ALA A CA 1
ATOM 888 C C . ALA A 1 104 ? -16.408 23.462 25.582 1.00 58.72 104 ALA A C 1
ATOM 890 O O . ALA A 1 104 ? -16.243 24.476 26.252 1.00 58.72 104 ALA A O 1
ATOM 891 N N . ASP A 1 105 ? -17.317 22.533 25.901 1.00 57.94 105 ASP A N 1
ATOM 892 C CA . ASP A 1 105 ? -18.219 22.681 27.059 1.00 57.94 105 ASP A CA 1
ATOM 893 C C . ASP A 1 105 ? -17.499 22.547 28.405 1.00 57.94 105 ASP A C 1
ATOM 895 O O . ASP A 1 105 ? -17.772 23.296 29.336 1.00 57.94 105 ASP A O 1
ATOM 899 N N . LYS A 1 106 ? -16.500 21.661 28.508 1.00 56.88 106 LYS A N 1
ATOM 900 C CA . LYS A 1 106 ? -15.757 21.467 29.766 1.00 56.88 106 LYS A CA 1
ATO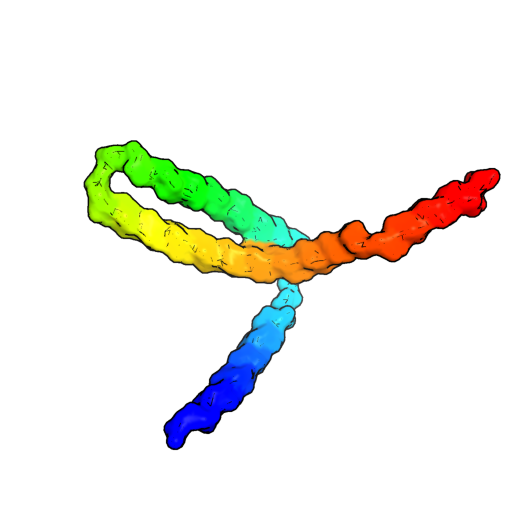M 901 C C . LYS A 1 106 ? -14.965 22.698 30.224 1.00 56.88 106 LYS A C 1
ATOM 903 O O . LYS A 1 106 ? -14.643 22.793 31.401 1.00 56.88 106 LYS A O 1
ATOM 908 N N . ASN A 1 107 ? -14.643 23.615 29.310 1.00 58.38 107 ASN A N 1
ATOM 909 C CA . ASN A 1 107 ? -13.984 24.882 29.637 1.00 58.38 107 ASN A CA 1
ATOM 910 C C . ASN A 1 107 ? -14.967 25.984 30.062 1.00 58.38 107 ASN A C 1
ATOM 912 O O . ASN A 1 107 ? -14.513 27.016 30.541 1.00 58.38 107 ASN A O 1
ATOM 916 N N . LYS A 1 108 ? -16.283 25.791 29.892 1.00 58.16 108 LYS A N 1
ATOM 917 C CA . LYS A 1 108 ? -17.310 26.755 30.316 1.00 58.16 108 LYS A CA 1
ATOM 918 C C . LYS A 1 108 ? -17.834 26.513 31.731 1.00 58.16 108 LYS A C 1
ATOM 920 O O . LYS A 1 108 ? -18.309 27.456 32.337 1.00 58.16 108 LYS A O 1
ATOM 925 N N . GLU A 1 109 ? -17.726 25.295 32.262 1.00 59.19 109 GLU A N 1
ATOM 926 C CA . GLU A 1 109 ? -18.124 24.978 33.649 1.00 59.19 109 GLU A CA 1
ATOM 927 C C . GLU A 1 109 ? -17.007 25.217 34.687 1.00 59.19 109 GLU A C 1
ATOM 929 O O . GLU A 1 109 ? -17.223 25.029 35.879 1.00 59.19 109 GLU A O 1
ATOM 934 N N . LEU A 1 110 ? -15.803 25.599 34.243 1.00 59.81 110 LEU A N 1
ATOM 935 C CA . LEU A 1 110 ? -14.654 25.931 35.101 1.00 59.81 110 LEU A CA 1
ATOM 936 C C . LEU A 1 110 ? -14.304 27.436 35.079 1.00 59.81 110 LEU A C 1
ATOM 938 O O . LEU A 1 110 ? -13.206 27.809 35.494 1.00 59.81 110 LEU A O 1
ATOM 942 N N . GLN A 1 111 ? -15.209 28.278 34.570 1.00 46.38 111 GLN A N 1
ATOM 943 C CA . GLN A 1 111 ? -15.171 29.745 34.661 1.00 46.38 111 GLN A CA 1
ATOM 944 C C . GLN A 1 111 ? -16.299 30.200 35.582 1.00 46.38 111 GLN A C 1
ATOM 946 O O . GLN A 1 111 ? -16.072 31.182 36.317 1.00 46.38 111 GLN A O 1
#

Foldseek 3Di:
DPPPVVVVVVVVVVVVVVVVVPDPPDPPVLLVVLVVLQVVLVVLVVVLVCLVVPPDDPVVNVVVSVVSVVVSVVSNVVSCVSNVVVCCVVVVVVPVVVVVVVVVVVVVVVD

Secondary structure (DSSP, 8-state):
--SHHHHHHHHHHHHHHHHHTT----TTHHHHHHHHHHHHHHHHHHHHHHGGGS-S-HHHHHHHHHHHHHHHHHHHHHHHHHHHHHHHHHHHHHS-HHHHHHHHHHTTTT-

Mean predicted aligned error: 14.77 Å

Sequence (111 aa):
MKLINYQHFRKLMKITFHKFRNLNIRKNWIIRVGIFLIIFCIPFFLFLTIIPFLEMEAKTKITLSTISLIIGEVMFWVGGILVGKQLFKKYKSYFNPKNWFKKADKNKELQ

Solvent-accessible surface area (backbone atoms only — not comparable to full-atom values): 6470 Å² total; per-residue (Å²): 145,76,70,73,62,59,59,53,53,55,52,51,51,51,52,55,53,56,62,68,66,72,74,88,62,69,77,68,59,53,43,52,51,18,48,48,49,44,60,64,44,50,61,56,58,53,46,55,70,49,50,82,75,51,96,65,63,70,70,60,54,54,52,54,43,54,54,50,49,53,53,46,50,53,50,40,51,51,18,47,60,65,26,40,67,55,50,50,56,54,49,51,62,71,70,33,64,76,63,54,53,59,57,58,53,61,62,63,81,76,111